Protein AF-G9KTB2-F1 (afdb_monomer)

Solvent-accessible surface area (backbone atoms only — not comparable to full-atom values): 6386 Å² total; per-residue (Å²): 134,90,79,88,82,91,85,86,85,86,91,82,83,87,83,90,82,87,88,76,89,83,70,88,75,70,87,76,80,77,82,80,86,71,93,64,96,65,82,78,77,84,85,87,88,87,87,74,40,67,60,85,44,72,56,99,83,41,72,63,48,46,35,77,65,56,41,62,69,32,74,91,54,54,78,84,89,74,88,82,82,80,131

Mean predicted aligned error: 17.46 Å

InterPro domains:
  IPR002740 EVE domain [PF01878] (42-83)
  IPR015947 PUA-like superfamily [SSF88697] (42-83)
  IPR052181 5-Hydroxymethylcytosine binding [PTHR14087] (2-83)

pLDDT: mean 72.07, std 22.42, range [33.16, 94.94]

Radius of gyration: 26.05 Å; Cα contacts (8 Å, |Δi|>4): 30; chains: 1; bounding box: 49×34×89 Å

Foldseek 3Di:
DDDDDDDDDDDDDDDDDDDDDDDPDDPDDPPDPDDDPDPPDDDDDDDAACDFDADVNDTRHDDQVNCVVDVVSDDDPDDDPDD

Organism: Mustela putorius furo (NCBI:txid9669)

Nearest PDB structures (foldseek):
  3eop-assembly1_A  TM=9.952E-01  e=2.188E-04  Homo sapiens

Sequence (83 aa):
DNKGPAGKHTKTKNPAGALAAMGNSSPEKTSASKNCGKNLSSYWLMKSEPESRLEKGVDVKFSIEDLKAEPKQTACWDGVRNY

Secondary structure (DSSP, 8-state):
------------------------------------------------B-S--EETTEE-B--HHHHHHSGGG----------

Structure (mmCIF, N/CA/C/O backbone):
data_AF-G9KTB2-F1
#
_entry.id   AF-G9KTB2-F1
#
loop_
_atom_site.group_PDB
_atom_site.id
_atom_site.type_symbol
_atom_site.label_atom_id
_atom_site.label_alt_id
_atom_site.label_comp_id
_atom_site.label_asym_id
_atom_site.label_entity_id
_atom_site.label_seq_id
_atom_site.pdbx_PDB_ins_code
_atom_site.Cartn_x
_atom_site.Cartn_y
_atom_site.Cartn_z
_atom_site.occupancy
_atom_site.B_iso_or_equiv
_atom_site.auth_seq_id
_atom_site.auth_comp_id
_atom_site.auth_asym_id
_atom_site.auth_atom_id
_atom_site.pdbx_PDB_model_num
ATOM 1 N N . ASP A 1 1 ? -3.400 6.029 -62.628 1.00 40.28 1 ASP A N 1
ATOM 2 C CA . ASP A 1 1 ? -3.955 4.843 -61.934 1.00 40.28 1 ASP A CA 1
ATOM 3 C C . ASP A 1 1 ? -4.525 5.267 -60.581 1.00 40.28 1 ASP A C 1
ATOM 5 O O . ASP A 1 1 ? -3.808 5.895 -59.8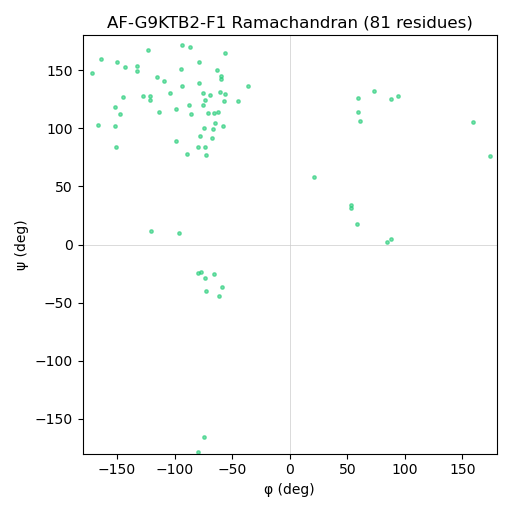19 1.00 40.28 1 ASP A O 1
ATOM 9 N N . ASN A 1 2 ? -5.859 5.360 -60.451 1.00 41.22 2 ASN A N 1
ATOM 10 C CA . ASN A 1 2 ? -6.761 4.413 -59.747 1.00 41.22 2 ASN A CA 1
ATOM 11 C C . ASN A 1 2 ? -6.411 4.238 -58.250 1.00 41.22 2 ASN A C 1
ATOM 13 O O . ASN A 1 2 ? -5.299 3.838 -57.957 1.00 41.22 2 ASN A O 1
ATOM 17 N N . LYS A 1 3 ? -7.263 4.404 -57.229 1.00 41.56 3 LYS A N 1
ATOM 18 C CA . LYS A 1 3 ? -8.685 4.752 -57.032 1.00 41.56 3 LYS A CA 1
ATOM 19 C C . LYS A 1 3 ? -8.886 4.950 -55.502 1.00 41.56 3 LYS A C 1
ATOM 21 O O . LYS A 1 3 ? -8.250 4.244 -54.728 1.00 41.56 3 LYS A O 1
ATOM 26 N N . GLY A 1 4 ? -9.787 5.847 -55.070 1.00 41.38 4 GLY A N 1
ATOM 27 C CA . GLY A 1 4 ? -10.398 5.838 -53.712 1.00 41.38 4 GLY A CA 1
ATOM 28 C C . GLY A 1 4 ? -11.465 4.725 -53.559 1.00 41.38 4 GLY A C 1
ATOM 29 O O . GLY A 1 4 ? -11.529 3.896 -54.471 1.00 41.38 4 GLY A O 1
ATOM 30 N N . PRO A 1 5 ? -12.352 4.688 -52.523 1.00 55.72 5 PRO A N 1
ATOM 31 C CA . PRO A 1 5 ? -13.092 5.846 -51.968 1.00 55.72 5 PRO A CA 1
ATOM 32 C C . PRO A 1 5 ? -13.303 5.831 -50.414 1.00 55.72 5 PRO A C 1
ATOM 34 O O . PRO A 1 5 ? -13.106 4.826 -49.751 1.00 55.72 5 PRO A O 1
ATOM 37 N N . ALA A 1 6 ? -13.441 6.989 -49.755 1.00 43.06 6 ALA A N 1
ATOM 38 C CA . ALA A 1 6 ? -14.671 7.666 -49.281 1.00 43.06 6 ALA A CA 1
ATOM 39 C C . ALA A 1 6 ? -15.409 7.068 -48.057 1.00 43.06 6 ALA A C 1
ATOM 41 O O . ALA A 1 6 ? -15.777 5.902 -48.037 1.00 43.06 6 ALA A O 1
ATOM 42 N N . GLY A 1 7 ? -15.740 7.948 -47.098 1.00 40.38 7 GLY A N 1
ATOM 43 C CA . GLY A 1 7 ? -16.714 7.694 -46.029 1.00 40.38 7 GLY A CA 1
ATOM 44 C C . GLY A 1 7 ? -16.789 8.825 -44.995 1.00 40.38 7 GLY A C 1
ATOM 45 O O . GLY A 1 7 ? -16.230 8.717 -43.913 1.00 40.38 7 GLY A O 1
ATOM 46 N N . LYS A 1 8 ? -17.443 9.937 -45.353 1.00 49.41 8 LYS A N 1
ATOM 47 C CA . LYS A 1 8 ? -17.830 11.053 -44.462 1.00 49.41 8 LYS A CA 1
ATOM 48 C C . LYS A 1 8 ? -19.087 10.672 -43.658 1.00 49.41 8 LYS A C 1
ATOM 50 O O . LYS A 1 8 ? -19.848 9.868 -44.176 1.00 49.41 8 LYS A O 1
ATOM 55 N N . HIS A 1 9 ? -19.330 11.309 -42.500 1.00 45.03 9 HIS A N 1
ATOM 56 C CA . HIS A 1 9 ? -20.622 11.863 -42.004 1.00 45.03 9 HIS A CA 1
ATOM 57 C C . HIS A 1 9 ? -20.593 12.036 -40.462 1.00 45.03 9 HIS A C 1
ATOM 59 O O . HIS A 1 9 ? -20.387 11.082 -39.731 1.00 45.03 9 HIS A O 1
ATOM 65 N N . THR A 1 10 ? -20.473 13.264 -39.938 1.00 35.94 10 THR A N 1
ATOM 66 C CA . THR A 1 10 ? -21.511 14.241 -39.507 1.00 35.94 10 THR A CA 1
ATOM 67 C C . THR A 1 10 ? -22.006 14.113 -38.058 1.00 35.94 10 THR A C 1
ATOM 69 O O . THR A 1 10 ? -22.519 13.094 -37.620 1.00 35.94 10 THR A O 1
ATOM 72 N N . LYS A 1 11 ? -21.894 15.251 -37.364 1.00 43.69 11 LYS A N 1
ATOM 73 C CA . LYS A 1 11 ? -22.399 15.644 -36.040 1.00 43.69 11 LYS A CA 1
ATOM 74 C C . LYS A 1 11 ? -23.929 15.575 -35.919 1.00 43.69 11 LYS A C 1
ATOM 76 O O . LYS A 1 11 ? -24.600 16.023 -36.839 1.00 43.69 11 LYS A O 1
ATOM 81 N N . THR A 1 12 ? -24.464 15.155 -34.762 1.00 33.16 12 THR A N 1
ATOM 82 C CA . THR A 1 12 ? -25.815 15.470 -34.207 1.00 33.16 12 THR A CA 1
ATOM 83 C C . THR A 1 12 ? -25.828 15.044 -32.721 1.00 33.16 12 THR A C 1
ATOM 85 O O . THR A 1 12 ? -25.566 13.888 -32.430 1.00 33.16 12 THR A O 1
ATOM 88 N N . LYS A 1 13 ? -25.723 15.981 -31.762 1.00 43.06 13 LYS A N 1
ATOM 89 C CA . LYS A 1 13 ? -26.781 16.552 -30.883 1.00 43.06 13 LYS A CA 1
ATOM 90 C C . LYS A 1 13 ? -27.534 15.535 -29.992 1.00 43.06 13 LYS A C 1
ATOM 92 O O . LYS A 1 13 ? -28.305 14.727 -30.488 1.00 43.06 13 LYS A O 1
ATOM 97 N N . ASN A 1 14 ? -27.328 15.689 -28.676 1.00 51.81 14 ASN A N 1
ATOM 98 C CA . ASN A 1 14 ? -28.042 15.063 -27.545 1.00 51.81 14 ASN A CA 1
ATOM 99 C C . ASN A 1 14 ? -29.563 15.336 -27.584 1.00 51.81 14 ASN A C 1
ATOM 101 O O . ASN A 1 14 ? -29.972 16.316 -28.217 1.00 51.81 14 ASN A O 1
ATOM 105 N N . PRO A 1 15 ? -30.387 14.585 -26.820 1.00 51.59 15 PRO A N 1
ATOM 106 C CA . PRO A 1 15 ? -30.839 15.160 -25.542 1.00 51.59 15 PRO A CA 1
ATOM 107 C C . PRO A 1 15 ? -31.141 14.174 -24.383 1.00 51.59 15 PRO A C 1
ATOM 109 O O . PRO A 1 15 ? -31.494 13.020 -24.580 1.00 51.59 15 PRO A O 1
ATOM 112 N N . ALA A 1 16 ? -31.069 14.748 -23.176 1.00 34.19 16 ALA A N 1
ATOM 113 C CA . ALA A 1 16 ? -31.928 14.548 -21.999 1.00 34.19 16 ALA A CA 1
ATOM 114 C C . ALA A 1 16 ? -32.045 13.163 -21.318 1.00 34.19 16 ALA A C 1
ATOM 116 O O . ALA A 1 16 ? -32.831 12.309 -21.709 1.00 34.19 16 ALA A O 1
ATOM 117 N N . GLY A 1 17 ? -31.404 13.064 -20.148 1.00 35.47 17 GLY A N 1
ATOM 118 C CA . GLY A 1 17 ? -31.797 12.216 -19.018 1.00 35.47 17 GLY A CA 1
ATOM 119 C C . GLY A 1 17 ? -31.293 12.869 -17.726 1.00 35.47 17 GLY A C 1
ATOM 120 O O . GLY A 1 17 ? -30.106 13.145 -17.611 1.00 35.47 17 GLY A O 1
ATOM 121 N N . ALA A 1 18 ? -32.215 13.236 -16.840 1.00 39.75 18 ALA A N 1
ATOM 122 C CA . ALA A 1 18 ? -32.055 14.175 -15.728 1.00 39.75 18 ALA A CA 1
ATOM 123 C C . ALA A 1 18 ? -31.372 13.602 -14.464 1.00 39.75 18 ALA A C 1
ATOM 125 O O . ALA A 1 18 ? -31.087 12.412 -14.397 1.00 39.75 18 ALA A O 1
ATOM 126 N N . LEU A 1 19 ? -31.267 14.483 -13.450 1.00 39.47 19 LEU A N 1
ATOM 127 C CA . LEU A 1 19 ? -30.804 14.337 -12.053 1.00 39.47 19 LEU A CA 1
ATOM 128 C C . LEU A 1 19 ? -29.318 14.674 -11.853 1.00 39.47 19 LEU A C 1
ATOM 130 O O . LEU A 1 19 ? -28.457 14.122 -12.512 1.00 39.47 19 LEU A O 1
ATOM 134 N N . ALA A 1 20 ? -28.903 15.538 -10.934 1.00 40.62 20 ALA A N 1
ATOM 135 C CA . ALA A 1 20 ? -29.568 16.481 -10.044 1.00 40.62 20 ALA A CA 1
ATOM 136 C C . ALA A 1 20 ? -28.465 17.436 -9.537 1.00 40.62 20 ALA A C 1
ATOM 138 O O . ALA A 1 20 ? -27.281 17.112 -9.606 1.00 40.62 20 ALA A O 1
ATOM 139 N N . ALA A 1 21 ? -28.855 18.617 -9.063 1.00 49.28 21 ALA A N 1
ATOM 140 C CA . ALA A 1 21 ? -27.978 19.657 -8.535 1.00 49.28 21 ALA A CA 1
ATOM 141 C C . ALA A 1 21 ? -26.888 19.126 -7.581 1.00 49.28 21 ALA A C 1
ATOM 143 O O . ALA A 1 21 ? -27.206 18.550 -6.544 1.00 49.28 21 ALA A O 1
ATOM 144 N N . MET A 1 22 ? -25.614 19.397 -7.881 1.00 37.84 22 MET A N 1
ATOM 145 C CA . MET A 1 22 ? -24.546 19.285 -6.889 1.00 37.84 22 MET A CA 1
ATOM 146 C C . MET A 1 22 ? -24.268 20.689 -6.358 1.00 37.84 22 MET A C 1
ATOM 148 O O . MET A 1 22 ? -23.502 21.457 -6.936 1.00 37.84 22 MET A O 1
ATOM 152 N N . GLY A 1 23 ? -24.998 21.049 -5.304 1.00 42.69 23 GLY A N 1
ATOM 153 C CA . GLY A 1 23 ? -24.740 22.255 -4.537 1.00 42.69 23 GLY A CA 1
ATOM 154 C C . GLY A 1 23 ? -23.337 22.216 -3.941 1.00 42.69 23 GLY A C 1
ATOM 155 O O . GLY A 1 23 ? -22.834 21.167 -3.540 1.00 42.69 23 GLY A O 1
ATOM 156 N N . ASN A 1 24 ? -22.716 23.384 -3.876 1.00 54.66 24 ASN A 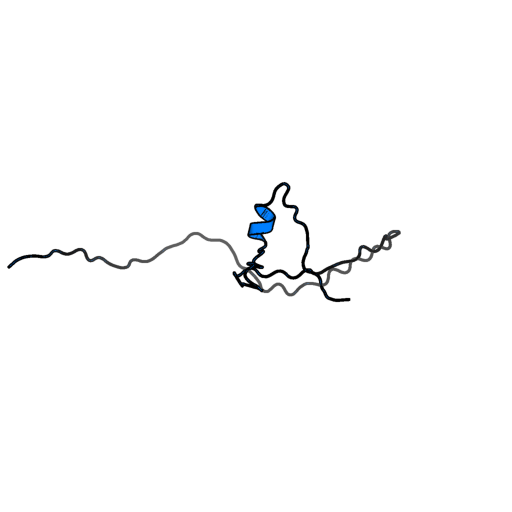N 1
ATOM 157 C CA . ASN A 1 24 ? -21.430 23.598 -3.237 1.00 54.66 24 ASN A CA 1
ATOM 158 C C . ASN A 1 24 ? -21.660 23.511 -1.721 1.00 54.66 24 ASN A C 1
ATOM 160 O O . ASN A 1 24 ? -21.784 24.530 -1.043 1.00 54.66 24 ASN A O 1
ATOM 164 N N . SER A 1 25 ? -21.801 22.302 -1.179 1.00 57.88 25 SER A N 1
ATOM 165 C CA . SER A 1 25 ? -21.913 22.115 0.262 1.00 57.88 25 SER A CA 1
ATOM 166 C C . SER A 1 25 ? -20.521 22.240 0.869 1.00 57.88 25 SER A C 1
ATOM 168 O O . SER A 1 25 ? -19.747 21.283 0.926 1.00 57.88 25 SER A O 1
ATOM 170 N N . SER A 1 26 ? -20.220 23.467 1.295 1.00 63.31 26 SER A N 1
ATOM 171 C CA . SER A 1 26 ? -19.287 23.765 2.381 1.00 63.31 26 SER A CA 1
ATOM 172 C C . SER A 1 26 ? -19.406 22.691 3.472 1.00 63.31 26 SER A C 1
ATOM 174 O O . SER A 1 26 ? -20.535 22.306 3.790 1.00 63.31 26 SER A O 1
ATOM 176 N N . PRO A 1 27 ? -18.306 22.175 4.045 1.00 56.62 27 PRO A N 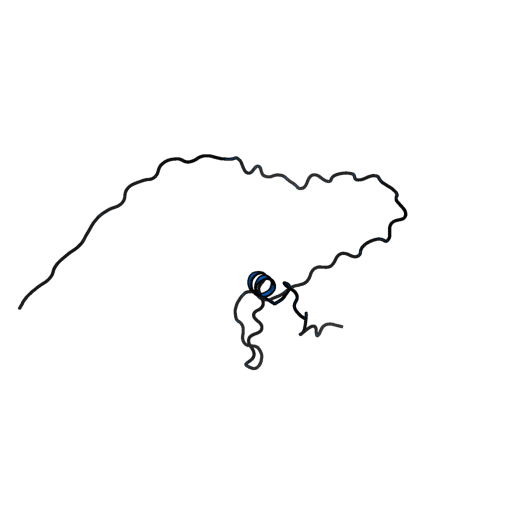1
ATOM 177 C CA . PRO A 1 27 ? -18.412 21.176 5.094 1.00 56.62 27 PRO A CA 1
ATOM 178 C C . PRO A 1 27 ? -19.051 21.816 6.331 1.00 56.62 27 PRO A C 1
ATOM 180 O O . PRO A 1 27 ? -18.398 22.508 7.114 1.00 56.62 27 PRO A O 1
ATOM 183 N N . GLU A 1 28 ? -20.355 21.589 6.494 1.00 50.50 28 GLU A N 1
ATOM 184 C CA . GLU A 1 28 ? -21.079 21.927 7.707 1.00 50.50 28 GLU A CA 1
ATOM 185 C C . GLU A 1 28 ? -20.489 21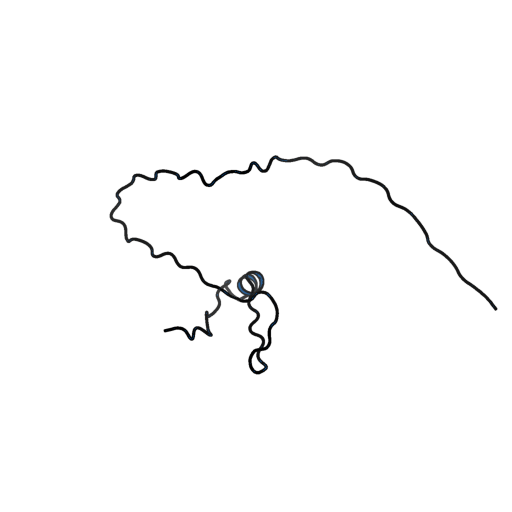.123 8.865 1.0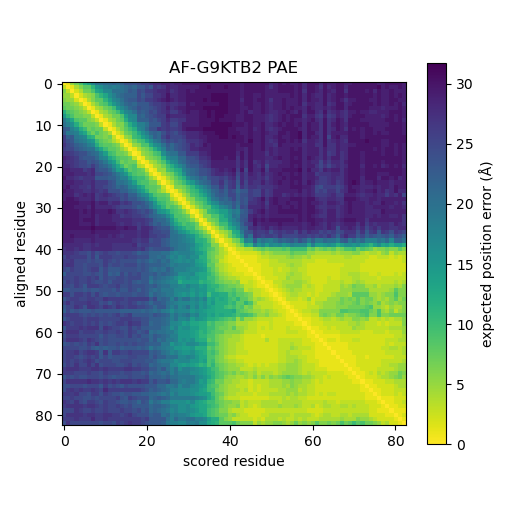0 50.50 28 GLU A C 1
ATOM 187 O O . GLU A 1 28 ? -20.530 19.890 8.930 1.00 50.50 28 GLU A O 1
ATOM 192 N N . LYS A 1 29 ? -19.884 21.866 9.788 1.00 56.19 29 LYS A N 1
ATOM 193 C CA . LYS A 1 29 ? -19.281 21.371 11.015 1.00 56.19 29 LYS A CA 1
ATOM 194 C C . LYS A 1 29 ? -20.392 20.844 11.923 1.00 56.19 29 LYS A C 1
ATOM 196 O O . LYS A 1 29 ? -20.961 21.585 12.718 1.00 56.19 29 LYS A O 1
ATOM 201 N N . THR A 1 30 ? -20.689 19.553 11.811 1.00 48.28 30 THR A N 1
ATOM 202 C CA . THR A 1 30 ? -21.622 18.874 12.715 1.00 48.28 30 THR A CA 1
ATOM 203 C C . THR A 1 30 ? -21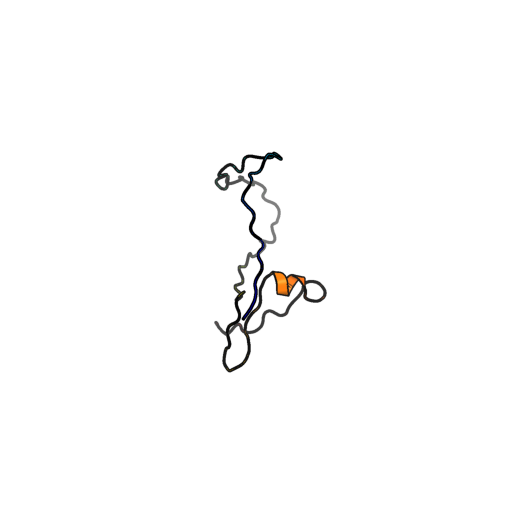.022 18.857 14.124 1.00 48.28 30 THR A C 1
ATOM 205 O O . THR A 1 30 ? -19.993 18.231 14.383 1.00 48.28 30 THR A O 1
ATOM 208 N N . SER A 1 31 ? -21.655 19.577 15.047 1.00 65.25 31 SER A N 1
ATOM 209 C CA . SER A 1 31 ? -21.305 19.639 16.465 1.00 65.25 31 SER A CA 1
ATOM 210 C C . SER A 1 31 ? -21.715 18.346 17.178 1.00 65.25 31 SER A C 1
ATOM 212 O O . SER A 1 31 ? -22.766 18.245 17.805 1.00 65.25 31 SER A O 1
ATOM 214 N N . ALA A 1 32 ? -20.860 17.326 17.116 1.00 56.28 32 ALA A N 1
ATOM 215 C CA . ALA A 1 32 ? -21.052 16.102 17.887 1.00 56.28 32 ALA A CA 1
ATOM 216 C C . ALA A 1 32 ? -20.594 16.291 19.346 1.00 56.28 32 ALA A C 1
ATOM 218 O O . ALA A 1 32 ? -19.486 15.922 19.737 1.00 56.28 32 ALA A O 1
ATOM 219 N N . SER A 1 33 ? -21.479 16.844 20.178 1.00 68.12 33 SER A N 1
ATOM 220 C CA . SER A 1 33 ? -21.402 16.661 21.629 1.00 68.12 33 SER A CA 1
ATOM 221 C C . SER A 1 33 ? -21.857 15.245 21.976 1.00 68.12 33 SER A C 1
ATOM 223 O O . SER A 1 33 ? -23.054 14.986 22.029 1.00 68.12 33 SER A O 1
ATOM 225 N N . LYS A 1 34 ? -20.904 14.333 22.210 1.00 62.06 34 LYS A N 1
ATOM 226 C CA . LYS A 1 34 ? -21.070 13.153 23.079 1.00 62.06 34 LYS A CA 1
ATOM 227 C C . LYS A 1 34 ? -19.734 12.841 23.753 1.00 62.06 34 LYS A C 1
ATOM 229 O O . LYS A 1 34 ? -18.759 12.470 23.098 1.00 62.06 34 LYS A O 1
ATOM 234 N N . ASN A 1 35 ? -19.658 13.025 25.069 1.00 68.81 35 ASN A N 1
ATOM 235 C CA . ASN A 1 35 ? -18.616 12.415 25.892 1.00 68.81 35 ASN A CA 1
ATOM 236 C C . ASN A 1 35 ? -18.956 10.932 26.066 1.00 68.81 35 ASN A C 1
ATOM 238 O O . ASN A 1 35 ? -20.030 10.607 26.556 1.00 68.81 35 ASN A O 1
ATOM 242 N N . CYS A 1 36 ? -18.069 10.045 25.624 1.00 53.78 36 CYS A N 1
ATOM 243 C CA . CYS A 1 36 ? -18.267 8.598 25.678 1.00 53.78 36 CYS A CA 1
ATOM 244 C C . CYS A 1 36 ? -16.901 7.926 25.787 1.00 53.78 36 CYS A C 1
ATOM 246 O O . CYS A 1 36 ? -16.360 7.601 24.745 1.00 53.78 36 CYS A O 1
ATOM 248 N N . GLY A 1 37 ? -16.330 7.801 26.995 1.00 61.59 37 GLY A N 1
ATOM 249 C CA . GLY A 1 37 ? -15.143 6.974 27.317 1.00 61.59 37 GLY A CA 1
ATOM 250 C C . GLY A 1 37 ? -14.241 6.605 26.131 1.00 61.59 37 GLY A C 1
ATOM 251 O O . GLY A 1 37 ? -14.124 5.433 25.786 1.00 61.59 37 GLY A O 1
ATOM 252 N N . LYS A 1 38 ? -13.723 7.620 25.426 1.00 64.12 38 LYS A N 1
ATOM 253 C CA . LYS A 1 38 ? -13.331 7.480 24.020 1.00 64.12 38 LYS A CA 1
ATOM 254 C C . LYS A 1 38 ? -11.910 6.951 23.999 1.00 64.12 38 LYS A C 1
ATOM 256 O O . LYS A 1 38 ? -10.996 7.698 24.335 1.00 64.12 38 LYS A O 1
ATOM 261 N N . ASN A 1 39 ? -11.704 5.719 23.545 1.00 70.75 39 ASN A N 1
ATOM 262 C CA . ASN A 1 39 ? -10.439 5.422 22.885 1.00 70.75 39 ASN A CA 1
ATOM 263 C C . ASN A 1 39 ? -10.361 6.402 21.711 1.00 70.75 39 ASN A C 1
ATOM 265 O O . ASN A 1 39 ? -11.116 6.278 20.747 1.00 70.75 39 ASN A O 1
ATOM 269 N N . LEU A 1 40 ? -9.569 7.463 21.863 1.00 81.69 40 LEU A N 1
ATOM 270 C CA . LEU A 1 40 ? -9.398 8.474 20.831 1.00 81.69 40 LEU A CA 1
ATOM 271 C C . LEU A 1 40 ? -8.717 7.779 19.656 1.00 81.69 40 LEU A C 1
ATOM 273 O O . LEU A 1 40 ? -7.534 7.455 19.726 1.00 81.69 40 LEU A O 1
ATOM 277 N N . SER A 1 41 ? -9.476 7.492 18.602 1.00 88.31 41 SER A N 1
ATOM 278 C CA . SER A 1 41 ? -8.908 6.946 17.377 1.00 88.31 41 SER A CA 1
ATOM 279 C C . SER A 1 41 ? -7.906 7.942 16.806 1.00 88.31 41 SER A C 1
ATOM 281 O O . SER A 1 41 ? -8.202 9.132 16.677 1.00 88.31 41 SER A O 1
ATOM 283 N N . SER A 1 42 ? -6.720 7.454 16.464 1.00 93.00 42 SER A N 1
ATOM 284 C CA . SER A 1 42 ? -5.759 8.219 15.677 1.00 93.00 42 SER A CA 1
ATOM 285 C C . SER A 1 42 ? -6.162 8.171 14.206 1.00 93.00 42 SER A C 1
ATOM 287 O O . SER A 1 42 ? -6.569 7.125 13.700 1.00 93.00 42 SER A O 1
ATOM 289 N N . TYR A 1 43 ? -6.040 9.307 13.527 1.00 93.69 43 TYR A N 1
ATOM 290 C CA . TYR A 1 43 ? -6.311 9.437 12.099 1.00 93.69 43 TYR A CA 1
ATOM 291 C C . TYR A 1 43 ? -4.990 9.633 11.363 1.00 93.69 43 TYR A C 1
ATOM 293 O O . TYR A 1 43 ? -4.117 10.357 11.841 1.00 93.69 43 TYR A O 1
ATOM 301 N N . TRP A 1 44 ? -4.859 9.003 10.198 1.00 94.62 44 TRP A N 1
ATOM 302 C CA . TRP A 1 44 ? -3.631 8.998 9.410 1.00 94.62 44 TRP A CA 1
ATOM 303 C C . TRP A 1 44 ? -3.938 9.317 7.951 1.00 94.62 44 TRP A C 1
ATOM 305 O O . TRP A 1 44 ? -5.008 8.979 7.444 1.00 94.62 44 TRP A O 1
ATOM 315 N N . 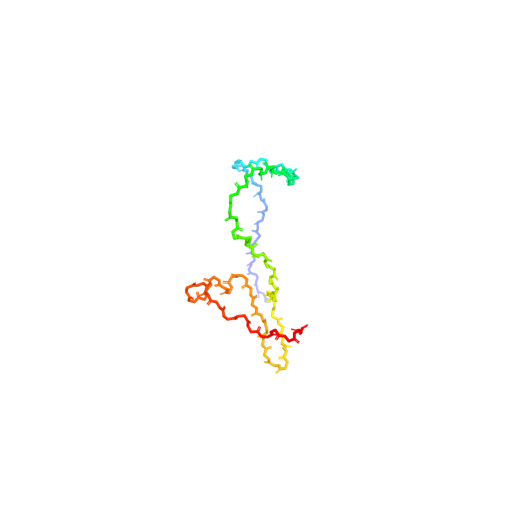LEU A 1 45 ? -2.979 9.947 7.277 1.00 94.94 45 LEU A N 1
ATOM 316 C CA . LEU A 1 45 ? -2.994 10.164 5.836 1.00 94.94 45 LEU A CA 1
ATOM 317 C C . LEU A 1 45 ? -1.747 9.513 5.240 1.00 94.94 45 LEU A C 1
ATOM 319 O O . LEU A 1 45 ? -0.632 9.788 5.680 1.00 94.94 45 LEU A O 1
ATOM 323 N N . MET A 1 46 ? -1.940 8.669 4.231 1.00 94.00 46 MET A N 1
ATOM 324 C CA . MET A 1 46 ? -0.873 7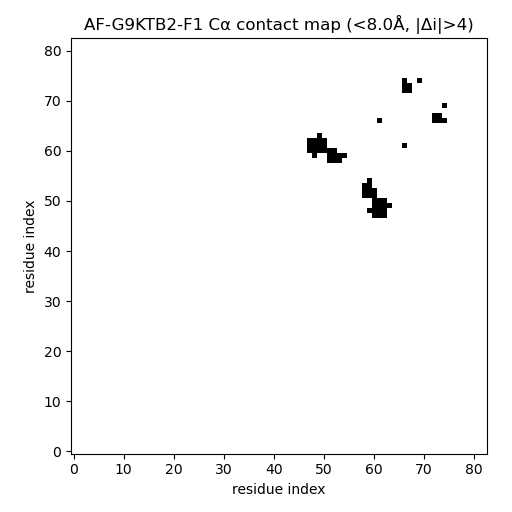.962 3.524 1.00 94.00 46 MET A CA 1
ATOM 325 C C . MET A 1 46 ? -0.832 8.445 2.067 1.00 94.00 46 MET A C 1
ATOM 327 O O . MET A 1 46 ? -1.875 8.769 1.501 1.00 94.00 46 MET A O 1
ATOM 331 N N . LYS A 1 47 ? 0.363 8.543 1.471 1.00 93.06 47 LYS A N 1
ATOM 332 C CA . LYS A 1 47 ? 0.578 9.061 0.105 1.00 93.06 47 LYS A CA 1
ATOM 333 C C . LYS A 1 47 ? 1.254 8.010 -0.779 1.00 93.06 47 LYS A C 1
ATOM 335 O O . LYS A 1 47 ? 2.352 7.589 -0.435 1.00 93.06 47 LYS A O 1
ATOM 340 N N . SER A 1 48 ? 0.656 7.659 -1.913 1.00 93.69 48 SER A N 1
ATOM 341 C CA . SER A 1 48 ? 1.264 6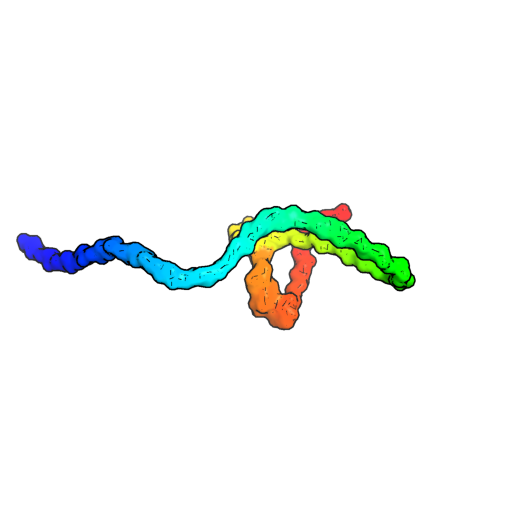.804 -2.946 1.00 93.69 48 SER A CA 1
ATOM 342 C C . SER A 1 48 ? 1.299 7.507 -4.308 1.00 93.69 48 SER A C 1
ATOM 344 O O . SER A 1 48 ? 0.664 8.550 -4.483 1.00 93.69 48 SER A O 1
ATOM 346 N N . GLU A 1 49 ? 2.050 6.954 -5.265 1.00 92.25 49 GLU A N 1
ATOM 347 C CA . GLU A 1 49 ? 2.163 7.494 -6.626 1.00 92.25 49 GLU A CA 1
ATOM 348 C C . GLU A 1 49 ? 1.245 6.737 -7.598 1.00 92.25 49 GLU A C 1
ATOM 350 O O . GLU A 1 49 ? 1.439 5.543 -7.802 1.00 92.25 49 GLU A O 1
ATOM 355 N N . PRO A 1 50 ? 0.237 7.380 -8.214 1.00 90.25 50 PRO A N 1
ATOM 356 C CA . PRO A 1 50 ? -0.669 6.695 -9.139 1.00 90.25 50 PRO A CA 1
ATOM 357 C C . PRO A 1 50 ? -0.082 6.505 -10.547 1.00 90.25 50 PRO A C 1
ATOM 359 O O . PRO A 1 50 ? -0.508 5.605 -11.271 1.00 90.25 50 PRO A O 1
ATOM 362 N N . GLU A 1 51 ? 0.866 7.354 -10.945 1.00 88.19 51 GLU A N 1
ATOM 363 C CA . GLU A 1 51 ? 1.523 7.315 -12.253 1.00 88.19 51 GLU A CA 1
ATOM 364 C C . GLU A 1 51 ? 2.835 6.527 -12.182 1.00 88.19 51 GLU A C 1
ATOM 366 O O . GLU A 1 51 ? 3.475 6.459 -11.135 1.00 88.19 51 GLU A O 1
ATOM 371 N N . SER A 1 52 ? 3.226 5.915 -13.303 1.00 91.12 52 SER A N 1
ATOM 372 C CA . SER A 1 52 ? 4.461 5.129 -13.381 1.00 91.12 52 SER A CA 1
ATOM 373 C C . SER A 1 52 ? 5.693 6.019 -13.286 1.00 91.12 52 SER A C 1
ATOM 375 O O . SER A 1 52 ? 5.834 6.989 -14.036 1.00 91.12 52 SER A O 1
ATOM 377 N N . ARG A 1 53 ? 6.601 5.663 -12.375 1.00 90.94 53 ARG A N 1
ATOM 378 C CA . ARG A 1 53 ? 7.890 6.328 -12.189 1.00 90.94 53 ARG A CA 1
ATOM 379 C C . ARG A 1 53 ? 8.929 5.289 -11.804 1.00 90.94 53 ARG A C 1
ATOM 381 O O . ARG A 1 53 ? 8.775 4.559 -10.832 1.00 90.94 53 ARG A O 1
ATOM 388 N N . LEU A 1 54 ? 10.034 5.267 -12.542 1.00 87.94 54 LEU A N 1
ATOM 389 C CA . LEU A 1 54 ? 11.137 4.355 -12.266 1.00 87.94 54 LEU A CA 1
ATOM 390 C C . LEU A 1 54 ? 12.102 4.968 -11.250 1.00 87.94 54 LEU A C 1
ATOM 392 O O . LEU A 1 54 ? 12.735 5.992 -11.509 1.00 87.94 54 LEU A O 1
ATOM 396 N N . GLU A 1 55 ? 12.271 4.301 -10.116 1.00 86.31 55 GLU A N 1
ATOM 397 C CA . GLU A 1 55 ? 13.293 4.601 -9.122 1.00 86.31 55 GLU A CA 1
ATOM 398 C C . GLU A 1 55 ? 14.296 3.448 -9.068 1.00 86.31 55 GLU A C 1
ATOM 400 O O . GLU A 1 55 ? 13.956 2.320 -8.725 1.00 86.31 55 GLU A O 1
ATOM 405 N N . LYS A 1 56 ? 15.550 3.707 -9.464 1.00 88.38 56 LYS A N 1
ATOM 406 C CA . LYS A 1 56 ? 16.609 2.677 -9.560 1.00 88.38 56 LYS A CA 1
ATOM 407 C C . LYS A 1 56 ? 16.203 1.453 -10.405 1.00 88.38 56 LYS A C 1
ATOM 409 O O . LYS A 1 56 ? 16.649 0.341 -10.146 1.00 88.38 56 LYS A O 1
ATOM 414 N N . GLY A 1 57 ? 15.366 1.672 -11.419 1.00 89.88 57 GLY A N 1
ATOM 415 C CA . GLY A 1 57 ? 14.863 0.623 -12.311 1.00 89.88 57 GLY A CA 1
ATOM 416 C C . GLY A 1 57 ? 13.639 -0.137 -11.793 1.00 89.88 57 GLY A C 1
ATOM 417 O O . GLY A 1 57 ? 13.174 -1.037 -12.483 1.00 89.88 57 GLY A O 1
ATOM 418 N N . VAL A 1 58 ? 13.099 0.226 -10.626 1.00 87.44 58 VAL A N 1
ATOM 419 C CA . VAL A 1 58 ? 11.858 -0.336 -10.074 1.00 87.44 58 VAL A CA 1
ATOM 420 C C . VAL A 1 58 ? 10.731 0.678 -10.250 1.00 87.44 58 VAL A C 1
ATOM 422 O O . VAL A 1 58 ? 10.909 1.847 -9.913 1.00 87.44 58 VAL A O 1
ATOM 425 N N . ASP A 1 59 ? 9.588 0.252 -10.788 1.00 90.00 59 ASP A N 1
ATOM 426 C CA . ASP A 1 59 ? 8.394 1.101 -10.849 1.00 90.00 59 ASP A CA 1
ATOM 427 C C . ASP A 1 59 ? 7.775 1.225 -9.455 1.00 90.00 59 ASP A C 1
ATOM 429 O O . ASP A 1 59 ? 7.484 0.219 -8.809 1.00 90.00 59 ASP A O 1
ATOM 433 N N . VAL A 1 60 ? 7.601 2.460 -8.989 1.00 91.12 60 VAL A N 1
ATOM 434 C CA . VAL A 1 60 ? 7.008 2.766 -7.678 1.00 91.12 60 VAL A CA 1
ATOM 435 C C . VAL A 1 60 ? 5.509 3.085 -7.759 1.00 91.12 60 VAL A C 1
ATOM 437 O O . VAL A 1 60 ? 4.916 3.527 -6.774 1.00 91.12 60 VAL A O 1
ATOM 440 N N . LYS A 1 61 ? 4.883 2.858 -8.921 1.00 92.62 61 LYS A N 1
ATOM 441 C CA . LYS A 1 61 ? 3.443 3.034 -9.132 1.00 92.62 61 LYS A CA 1
ATOM 442 C C . LYS A 1 61 ? 2.608 2.189 -8.171 1.00 92.62 61 LYS A C 1
ATOM 444 O O . LYS A 1 61 ? 2.662 0.961 -8.198 1.00 92.62 61 LYS A O 1
ATOM 449 N N . PHE A 1 62 ? 1.739 2.846 -7.414 1.00 92.69 62 PHE A N 1
ATOM 450 C CA . PHE A 1 62 ? 0.688 2.211 -6.632 1.00 92.69 62 PHE A CA 1
ATOM 451 C C . PHE A 1 62 ? -0.519 3.147 -6.449 1.00 92.69 62 PHE A C 1
ATOM 453 O O . PHE A 1 62 ? -0.513 4.070 -5.629 1.00 92.69 62 PHE A O 1
ATOM 460 N N . SER A 1 63 ? -1.581 2.914 -7.220 1.00 93.00 63 SER A N 1
ATOM 461 C CA . SER A 1 63 ? -2.835 3.674 -7.159 1.00 93.00 63 SER A CA 1
ATOM 462 C C . SER A 1 63 ? -3.879 3.023 -6.237 1.00 93.00 63 SER A C 1
ATOM 464 O O . SER A 1 63 ? -3.738 1.887 -5.786 1.00 93.00 63 SER A O 1
ATOM 466 N N . ILE A 1 64 ? -4.989 3.725 -5.985 1.00 94.06 64 ILE A N 1
ATOM 467 C CA . ILE A 1 64 ? -6.122 3.158 -5.234 1.00 94.06 64 ILE A CA 1
ATOM 468 C C . ILE A 1 64 ? -6.811 2.003 -5.980 1.00 94.06 64 ILE A C 1
ATOM 470 O O . ILE A 1 64 ? -7.444 1.151 -5.359 1.00 94.06 64 ILE A O 1
ATOM 474 N N . GLU A 1 65 ? -6.717 1.982 -7.309 1.00 94.25 65 GLU A N 1
ATOM 475 C CA . GLU A 1 65 ? -7.256 0.910 -8.147 1.00 94.25 65 GLU A CA 1
ATOM 476 C C . GLU A 1 65 ? -6.409 -0.351 -8.004 1.00 94.25 65 GLU A C 1
ATOM 478 O O . GLU A 1 65 ? -6.965 -1.436 -7.839 1.00 94.25 65 GLU A O 1
ATOM 483 N N . ASP A 1 66 ? -5.086 -0.183 -7.942 1.00 92.38 66 ASP A N 1
ATOM 484 C CA . ASP A 1 66 ? -4.145 -1.270 -7.678 1.00 92.38 66 ASP A CA 1
ATOM 485 C C . ASP A 1 66 ? -4.427 -1.884 -6.288 1.00 92.38 66 ASP A C 1
ATOM 487 O O . ASP A 1 66 ? -4.602 -3.095 -6.177 1.00 92.38 66 ASP A O 1
ATOM 491 N N . LEU A 1 67 ? -4.653 -1.063 -5.246 1.00 93.44 67 LEU A N 1
ATOM 492 C CA . LEU A 1 67 ? -5.051 -1.560 -3.916 1.00 93.44 67 LEU A CA 1
ATOM 493 C C . LEU A 1 67 ? -6.359 -2.369 -3.935 1.00 93.44 67 LEU A C 1
ATOM 495 O O . LEU A 1 67 ? -6.505 -3.331 -3.184 1.00 93.44 67 LEU A O 1
ATOM 499 N N . LYS A 1 68 ? -7.334 -1.985 -4.766 1.00 94.12 68 LYS A N 1
ATOM 500 C CA . LYS A 1 68 ? -8.599 -2.726 -4.895 1.00 94.12 68 LYS A CA 1
ATOM 501 C C . LYS A 1 68 ? -8.434 -4.041 -5.651 1.00 94.12 68 LYS A C 1
ATOM 503 O O . LYS A 1 68 ? -9.235 -4.946 -5.420 1.00 94.12 68 LYS A O 1
ATOM 508 N N . ALA A 1 69 ? -7.464 -4.113 -6.559 1.00 94.94 69 ALA A N 1
ATOM 509 C CA . ALA A 1 69 ? -7.149 -5.309 -7.327 1.00 94.94 69 ALA A CA 1
ATOM 510 C C . ALA A 1 69 ? -6.369 -6.347 -6.499 1.00 94.94 69 ALA A C 1
ATOM 512 O O . ALA A 1 69 ? -6.445 -7.538 -6.799 1.00 94.94 69 ALA A O 1
ATOM 513 N N . GLU A 1 70 ? -5.669 -5.915 -5.444 1.00 93.88 70 GLU A N 1
ATOM 514 C CA . GLU A 1 70 ? -4.929 -6.805 -4.548 1.00 93.88 70 GLU A CA 1
ATOM 515 C C . GLU A 1 70 ? -5.836 -7.803 -3.797 1.00 93.88 70 GLU A C 1
ATOM 517 O O . GLU A 1 70 ? -6.990 -7.500 -3.453 1.00 93.88 70 GLU A O 1
ATOM 522 N N . PRO A 1 71 ? -5.323 -9.003 -3.459 1.00 94.62 71 PRO A N 1
ATOM 523 C CA . PRO A 1 71 ? -6.055 -9.977 -2.667 1.00 94.62 71 PRO A CA 1
ATOM 524 C C . PRO A 1 71 ? -6.510 -9.383 -1.334 1.00 94.62 71 PRO A C 1
ATOM 526 O O . PRO A 1 71 ? -5.727 -8.810 -0.579 1.00 94.62 71 PRO A O 1
ATOM 529 N N . LYS A 1 72 ? -7.800 -9.549 -1.017 1.00 94.88 72 LYS A N 1
ATOM 530 C CA . LYS A 1 72 ? -8.430 -8.982 0.192 1.00 94.88 72 LYS A CA 1
ATOM 531 C C . LYS A 1 72 ? -8.327 -7.451 0.281 1.00 94.88 72 LYS A C 1
ATOM 533 O O . LYS A 1 72 ? -8.501 -6.908 1.370 1.00 94.88 72 LYS A O 1
ATOM 538 N N . GLN A 1 73 ? -8.033 -6.766 -0.829 1.00 94.19 73 GLN A N 1
ATOM 539 C CA . GLN A 1 73 ? -7.862 -5.312 -0.885 1.00 94.19 73 GLN A CA 1
ATOM 540 C C . GLN A 1 73 ? -6.847 -4.800 0.148 1.00 94.19 73 GLN A C 1
ATOM 542 O O . GLN A 1 73 ? -7.029 -3.753 0.768 1.00 94.19 73 GLN A O 1
ATOM 547 N N . THR A 1 74 ? -5.816 -5.607 0.408 1.00 93.38 74 THR A N 1
ATOM 548 C CA . THR A 1 74 ? -4.822 -5.376 1.454 1.00 93.38 74 THR A CA 1
ATOM 549 C C . THR A 1 74 ? -3.439 -5.446 0.831 1.00 93.38 74 THR A C 1
ATOM 551 O O . THR A 1 74 ? -3.103 -6.440 0.196 1.00 93.38 74 THR A O 1
ATOM 554 N N . ALA A 1 75 ? -2.627 -4.417 1.058 1.00 93.56 75 ALA A N 1
ATOM 555 C CA . ALA A 1 75 ? -1.256 -4.350 0.571 1.00 93.56 75 ALA A CA 1
ATOM 556 C C . ALA A 1 75 ? -0.301 -3.904 1.684 1.00 93.56 75 ALA A C 1
ATOM 558 O O . ALA A 1 75 ? -0.692 -3.196 2.617 1.00 93.56 75 ALA A O 1
ATOM 559 N N . CYS A 1 76 ? 0.962 -4.312 1.576 1.00 93.62 76 CYS A N 1
ATOM 560 C CA . CYS A 1 76 ? 2.026 -3.847 2.459 1.00 93.62 76 CYS A CA 1
ATOM 561 C C . CYS A 1 76 ? 2.436 -2.420 2.075 1.00 93.62 76 CYS A C 1
ATOM 563 O O . CYS A 1 76 ? 2.730 -2.152 0.913 1.00 93.62 76 CYS A O 1
ATOM 565 N N . TRP A 1 77 ? 2.508 -1.514 3.052 1.00 94.19 77 TRP A N 1
ATOM 566 C CA . TRP A 1 77 ? 2.979 -0.147 2.828 1.00 94.19 77 TRP A CA 1
ATOM 567 C C . TRP A 1 77 ? 4.500 -0.043 3.014 1.00 94.19 77 TRP A C 1
ATOM 569 O O . TRP A 1 77 ? 4.984 0.373 4.068 1.00 94.19 77 TRP A O 1
ATOM 579 N N . ASP A 1 78 ? 5.250 -0.490 2.006 1.00 91.00 78 ASP A N 1
ATOM 580 C CA . ASP A 1 78 ? 6.721 -0.461 1.990 1.00 91.00 78 ASP A CA 1
ATOM 581 C C . ASP A 1 78 ? 7.269 0.884 1.454 1.00 91.00 78 ASP A C 1
ATOM 583 O O . ASP A 1 78 ? 6.532 1.728 0.948 1.00 91.00 78 ASP A O 1
ATOM 587 N N . GLY A 1 79 ? 8.576 1.116 1.587 1.00 91.44 79 GLY A N 1
ATOM 588 C CA . GLY A 1 79 ? 9.270 2.279 1.027 1.00 91.44 79 GLY A CA 1
ATOM 589 C C . GLY A 1 79 ? 9.292 3.518 1.926 1.00 91.44 79 GLY A C 1
ATOM 590 O O . GLY A 1 79 ? 9.825 4.552 1.527 1.00 91.44 79 GLY A O 1
ATOM 591 N N . VAL A 1 80 ? 8.782 3.437 3.159 1.00 93.38 80 VAL A N 1
ATOM 592 C CA . VAL A 1 80 ? 8.873 4.537 4.134 1.00 93.38 80 VAL A CA 1
ATOM 593 C C . VAL A 1 80 ? 10.319 4.679 4.620 1.00 93.38 80 VAL A C 1
ATOM 595 O O . VAL A 1 80 ? 10.856 3.795 5.283 1.00 93.38 80 VAL A O 1
ATOM 598 N N . ARG A 1 81 ? 10.968 5.798 4.280 1.00 94.06 81 ARG A N 1
ATOM 599 C CA . ARG A 1 81 ? 12.367 6.109 4.654 1.00 94.06 81 ARG A CA 1
ATOM 600 C C . ARG A 1 81 ? 12.514 7.401 5.469 1.00 94.06 81 ARG A C 1
ATOM 602 O O . ARG A 1 81 ? 13.626 7.893 5.628 1.00 94.06 81 ARG A O 1
ATOM 609 N N . ASN A 1 82 ? 11.398 7.957 5.943 1.00 92.12 82 ASN A N 1
ATOM 610 C CA . ASN A 1 82 ? 11.371 9.133 6.813 1.00 92.12 82 ASN A CA 1
ATOM 611 C C . ASN A 1 82 ? 11.332 8.691 8.287 1.00 92.12 82 ASN A C 1
ATOM 613 O O . ASN A 1 82 ? 10.581 7.764 8.596 1.00 92.12 82 ASN A O 1
ATOM 617 N N . TYR A 1 83 ? 12.125 9.335 9.149 1.00 90.62 83 TYR A N 1
ATOM 618 C CA . TYR A 1 83 ? 12.322 8.973 10.562 1.00 90.62 83 TYR A CA 1
ATOM 619 C C . TYR A 1 83 ? 11.600 9.924 11.516 1.00 90.62 83 TYR A C 1
ATOM 621 O O . TYR A 1 83 ? 11.481 11.122 11.175 1.00 90.62 83 TYR A O 1
#